Protein AF-K3YL13-F1 (afdb_monomer_lite)

InterPro domains:
  IPR000626 Ubiquitin-like domain [PF00240] (3-53)
  IPR000626 Ubiquitin-like domain [PF00240] (58-130)
  IPR000626 Ubiquitin-like domain [PF00240] (135-171)
  IPR000626 Ubiquitin-like domain [PS50053] (1-52)
  IPR000626 Ubiquitin-like domain [PS50053] (56-132)
  IPR000626 Ubiquitin-like domain [PS50053] (133-171)
  IPR000626 Ubiquitin-like domain [SM00213] (1-55)
  IPR000626 Ubiquitin-like domain [SM00213] (56-128)
  IPR019956 Ubiquitin domain [PR00348] (66-86)
  IPR019956 Ubiquitin domain [PR00348] (109-130)
  IPR029071 Ubiquitin-like domain superfamily [SSF54236] (1-53)
  IPR029071 Ubiquitin-like domain superfamily [SSF54236] (55-132)
  IPR029071 Ubiquitin-like domain superfamily [SSF54236] (132-171)
  IPR050158 Ubiquitin and ubiquitin-like [PTHR10666] (56-134)

Structure (mmCIF, N/CA/C/O backbone):
data_AF-K3YL13-F1
#
_entry.id   AF-K3YL13-F1
#
loop_
_atom_site.group_PDB
_atom_site.id
_atom_site.type_symbol
_atom_site.label_atom_id
_atom_site.label_alt_id
_atom_site.label_comp_id
_atom_site.label_asym_id
_atom_site.label_entity_id
_atom_site.label_seq_id
_atom_site.pdbx_PDB_ins_code
_atom_site.Cartn_x
_atom_site.Cartn_y
_atom_site.Cartn_z
_atom_site.occupancy
_atom_site.B_iso_or_equiv
_atom_site.auth_seq_id
_atom_site.auth_comp_id
_atom_site.auth_asym_id
_atom_site.auth_atom_id
_atom_site.pdbx_PDB_model_num
ATOM 1 N N . MET A 1 1 ? 25.349 5.902 -6.809 1.00 65.56 1 MET A N 1
ATOM 2 C CA . MET A 1 1 ? 24.864 7.202 -7.342 1.00 65.56 1 MET A CA 1
ATOM 3 C C . MET A 1 1 ? 25.202 8.321 -6.358 1.00 65.56 1 MET A C 1
ATOM 5 O O . MET A 1 1 ? 25.276 8.052 -5.171 1.00 65.56 1 MET A O 1
ATOM 9 N N . GLN A 1 2 ? 25.425 9.559 -6.811 1.00 70.25 2 GLN A N 1
ATOM 10 C CA . GLN A 1 2 ? 25.648 10.703 -5.914 1.00 70.25 2 GLN A CA 1
ATOM 11 C C . GLN A 1 2 ? 24.335 11.474 -5.699 1.00 70.25 2 GLN A C 1
ATOM 13 O O . GLN A 1 2 ? 23.662 11.827 -6.668 1.00 70.25 2 GLN A O 1
ATOM 18 N N . ILE A 1 3 ? 23.954 11.698 -4.441 1.00 70.00 3 ILE A N 1
ATOM 19 C CA . ILE A 1 3 ? 22.774 12.475 -4.040 1.00 70.00 3 ILE A CA 1
ATOM 20 C C . ILE A 1 3 ? 23.180 13.725 -3.263 1.00 70.00 3 ILE A C 1
ATOM 22 O O . ILE A 1 3 ? 24.265 13.788 -2.685 1.00 70.00 3 ILE A O 1
ATOM 26 N N . PHE A 1 4 ? 22.284 14.710 -3.239 1.00 70.94 4 PHE A N 1
ATOM 27 C CA . PHE A 1 4 ? 22.428 15.932 -2.459 1.00 70.94 4 PHE A CA 1
ATOM 28 C C . PHE A 1 4 ? 21.282 16.015 -1.457 1.00 70.94 4 PHE A C 1
ATOM 30 O O . PHE A 1 4 ? 20.115 16.029 -1.842 1.00 70.94 4 PHE A O 1
ATOM 37 N N . VAL A 1 5 ? 21.624 16.053 -0.175 1.00 71.19 5 VAL A N 1
ATOM 38 C CA . VAL A 1 5 ? 20.681 16.165 0.936 1.00 71.19 5 VAL A CA 1
ATOM 39 C C . VAL A 1 5 ? 20.770 17.579 1.484 1.00 71.19 5 VAL A C 1
ATOM 41 O O . VAL A 1 5 ? 21.851 18.020 1.871 1.00 71.19 5 VAL A O 1
ATOM 44 N N . LYS A 1 6 ? 19.640 18.287 1.540 1.00 68.19 6 LYS A N 1
ATOM 45 C CA . LYS A 1 6 ? 19.558 19.594 2.195 1.00 68.19 6 LYS A CA 1
ATOM 46 C C . LYS A 1 6 ? 19.049 19.417 3.622 1.00 68.19 6 LYS A C 1
ATOM 48 O O . LYS A 1 6 ? 17.979 18.851 3.831 1.00 68.19 6 LYS A O 1
ATOM 53 N N . THR A 1 7 ? 19.815 19.897 4.589 1.00 68.62 7 THR A N 1
ATOM 54 C CA . THR A 1 7 ? 19.433 19.901 6.001 1.00 68.62 7 THR A CA 1
ATOM 55 C C . THR A 1 7 ? 18.433 21.022 6.287 1.00 68.62 7 THR A C 1
ATOM 57 O O . THR A 1 7 ? 18.347 22.007 5.546 1.00 68.62 7 THR A O 1
ATOM 60 N N . LEU A 1 8 ? 17.718 20.927 7.414 1.00 62.78 8 LEU A N 1
ATOM 61 C CA . LEU A 1 8 ? 16.858 22.015 7.909 1.00 62.78 8 LEU A CA 1
ATOM 62 C C . LEU A 1 8 ? 17.658 23.283 8.258 1.00 62.78 8 LEU A C 1
ATOM 64 O O . LEU A 1 8 ? 17.116 24.381 8.233 1.00 62.78 8 LEU A O 1
ATOM 68 N N . THR A 1 9 ? 18.962 23.140 8.508 1.00 72.31 9 THR A N 1
ATOM 69 C CA . THR A 1 9 ? 19.902 24.255 8.695 1.00 72.31 9 THR A CA 1
ATOM 70 C C . THR A 1 9 ? 20.364 24.889 7.376 1.00 72.31 9 THR A C 1
ATOM 72 O O . THR A 1 9 ? 21.150 25.830 7.386 1.00 72.31 9 THR A O 1
ATOM 75 N N . GLY A 1 10 ? 19.899 24.383 6.227 1.00 70.75 10 GLY A N 1
ATOM 76 C CA . GLY A 1 10 ? 20.231 24.894 4.896 1.00 70.75 10 GLY A CA 1
ATOM 77 C C . GLY A 1 10 ? 21.543 24.365 4.308 1.00 70.75 10 GLY A C 1
ATOM 78 O O . GLY A 1 10 ? 21.862 24.689 3.162 1.00 70.75 10 GLY A O 1
ATOM 79 N N . LYS A 1 11 ? 22.283 23.520 5.035 1.00 79.50 11 LYS A N 1
ATOM 80 C CA . LYS A 1 11 ? 23.518 22.883 4.560 1.00 79.50 11 LYS A CA 1
ATOM 81 C C . LYS A 1 11 ? 23.181 21.813 3.524 1.00 79.50 11 LYS A C 1
ATOM 83 O O . LYS A 1 11 ? 22.287 21.001 3.731 1.00 79.50 11 LYS A O 1
ATOM 88 N N . THR A 1 12 ? 23.915 21.793 2.416 1.00 73.75 12 THR A N 1
ATOM 89 C CA . THR A 1 12 ? 23.796 20.727 1.411 1.00 73.75 12 THR A CA 1
ATOM 90 C C . THR A 1 12 ? 24.946 19.742 1.586 1.00 73.75 12 THR A C 1
ATOM 92 O O . THR A 1 12 ? 26.108 20.142 1.565 1.00 73.75 12 THR A O 1
ATOM 95 N N . ILE A 1 13 ? 24.627 18.465 1.780 1.00 75.62 13 ILE A N 1
ATOM 96 C CA . ILE A 1 13 ? 25.585 17.368 1.946 1.00 75.62 13 ILE A CA 1
ATOM 97 C C . ILE A 1 13 ? 25.524 16.500 0.696 1.00 75.62 13 ILE A C 1
ATOM 99 O O . ILE A 1 13 ? 24.437 16.150 0.236 1.00 75.62 13 ILE A O 1
ATOM 103 N N . SER A 1 14 ? 26.683 16.151 0.142 1.00 72.94 14 SER A N 1
ATOM 104 C CA . SER A 1 14 ? 26.759 15.201 -0.962 1.00 72.94 14 SER A CA 1
ATOM 105 C C . SER A 1 14 ? 27.092 13.810 -0.438 1.00 72.94 14 SER A C 1
ATOM 107 O O . SER A 1 14 ? 28.070 13.651 0.287 1.00 72.94 14 SER A O 1
ATOM 109 N N . LEU A 1 15 ? 26.288 12.815 -0.806 1.00 73.69 15 LEU A N 1
ATOM 110 C CA . LEU A 1 15 ? 26.461 11.426 -0.384 1.00 73.69 15 LEU A CA 1
ATOM 111 C C . LEU A 1 15 ? 26.566 10.535 -1.616 1.00 73.69 15 LEU A C 1
ATOM 113 O O . LEU A 1 15 ? 25.800 10.690 -2.569 1.00 73.69 15 LEU A O 1
ATOM 117 N N . LYS A 1 16 ? 27.510 9.594 -1.601 1.00 71.94 16 LYS A N 1
ATOM 118 C CA . LYS A 1 16 ? 27.513 8.472 -2.541 1.00 71.94 16 LYS A CA 1
ATOM 119 C C . LYS A 1 16 ? 26.696 7.357 -1.907 1.00 71.94 16 LYS A C 1
ATOM 121 O O . LYS A 1 16 ? 27.044 6.917 -0.823 1.00 71.94 16 LYS A O 1
ATOM 126 N N . VAL A 1 17 ? 25.623 6.961 -2.578 1.00 70.81 17 VAL A N 1
ATOM 127 C CA . VAL A 1 17 ? 24.676 5.954 -2.099 1.00 70.81 17 VAL A CA 1
ATOM 128 C C . VAL A 1 17 ? 24.415 4.933 -3.200 1.00 70.81 17 VAL A C 1
ATOM 130 O O . VAL A 1 17 ? 24.252 5.311 -4.370 1.00 70.81 17 VAL A O 1
ATOM 133 N N . GLU A 1 18 ? 24.392 3.651 -2.860 1.00 69.56 18 GLU A N 1
ATOM 134 C CA . GLU A 1 18 ? 23.976 2.583 -3.771 1.00 69.56 18 GLU A CA 1
ATOM 135 C C . GLU A 1 18 ? 22.448 2.500 -3.896 1.00 69.56 18 GLU A C 1
ATOM 137 O O . GLU A 1 18 ? 21.710 2.826 -2.973 1.00 69.56 18 GLU A O 1
ATOM 142 N N . CYS A 1 19 ? 21.934 2.088 -5.060 1.00 60.84 19 CYS A N 1
ATOM 143 C CA . CYS A 1 19 ? 20.483 2.062 -5.304 1.00 60.84 19 CYS A CA 1
ATOM 144 C C . CYS A 1 19 ? 19.731 1.072 -4.395 1.00 60.84 19 CYS A C 1
ATOM 146 O O . CYS A 1 19 ? 18.524 1.203 -4.237 1.00 60.84 19 CYS A O 1
ATOM 148 N N . SER A 1 20 ? 20.439 0.114 -3.797 1.00 65.81 20 SER A N 1
ATOM 149 C CA . SER A 1 20 ? 19.927 -0.863 -2.834 1.00 65.81 20 SER A CA 1
ATOM 150 C C . SER A 1 20 ? 19.968 -0.383 -1.380 1.00 65.81 20 SER A C 1
ATOM 152 O O . SER A 1 20 ? 1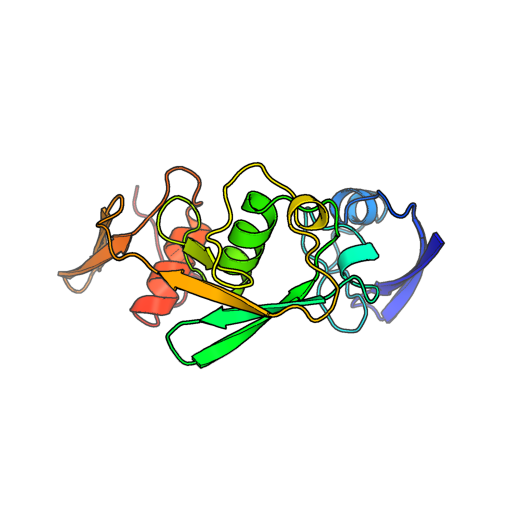9.473 -1.087 -0.503 1.00 65.81 20 SER A O 1
ATOM 154 N N . GLU A 1 21 ? 20.566 0.775 -1.084 1.00 68.25 21 GLU A N 1
ATOM 155 C CA . GLU A 1 21 ? 20.613 1.281 0.288 1.00 68.25 21 GLU A CA 1
ATOM 156 C C . GLU A 1 21 ? 19.246 1.813 0.736 1.00 68.25 21 GLU A C 1
ATOM 158 O O . GLU A 1 21 ? 18.587 2.607 0.051 1.00 68.25 21 GLU A O 1
ATOM 163 N N . THR A 1 22 ? 18.839 1.388 1.932 1.00 69.81 22 THR A N 1
ATOM 164 C CA . THR A 1 22 ? 17.646 1.887 2.614 1.00 69.81 22 THR A CA 1
ATOM 165 C C . THR A 1 22 ? 17.884 3.285 3.178 1.00 69.81 22 THR A C 1
ATOM 167 O O . THR A 1 22 ? 19.012 3.679 3.485 1.00 69.81 22 THR A O 1
ATOM 170 N N . ILE A 1 23 ? 16.804 4.040 3.371 1.00 73.75 23 ILE A N 1
ATOM 171 C CA . ILE A 1 23 ? 16.825 5.357 4.007 1.00 73.75 23 ILE A CA 1
ATOM 172 C C . ILE A 1 23 ? 17.446 5.274 5.406 1.00 73.75 23 ILE A C 1
ATOM 174 O O . ILE A 1 23 ? 18.130 6.214 5.799 1.00 73.75 23 ILE A O 1
ATOM 178 N N . ASP A 1 24 ? 17.291 4.158 6.119 1.00 73.00 24 ASP A N 1
ATOM 179 C CA . ASP A 1 24 ? 17.891 3.946 7.443 1.00 73.00 24 ASP A CA 1
ATOM 180 C C . ASP A 1 24 ? 19.417 3.926 7.378 1.00 73.00 24 ASP A C 1
ATOM 182 O O . ASP A 1 24 ? 20.082 4.595 8.166 1.00 73.00 24 ASP A O 1
ATOM 186 N N . ASN A 1 25 ? 19.977 3.232 6.384 1.00 73.19 25 ASN A N 1
ATOM 187 C CA . ASN A 1 25 ? 21.421 3.178 6.161 1.00 73.19 25 ASN A CA 1
ATOM 188 C C . ASN A 1 25 ? 21.959 4.543 5.711 1.00 73.19 25 ASN A C 1
ATOM 190 O O . ASN A 1 25 ? 23.004 4.999 6.179 1.00 73.19 25 ASN A O 1
ATOM 194 N N . VAL A 1 26 ? 21.202 5.252 4.868 1.00 74.25 26 VAL A N 1
ATOM 195 C CA . VAL A 1 26 ? 21.537 6.621 4.450 1.00 74.25 26 VAL A CA 1
ATOM 196 C C . VAL A 1 26 ? 21.493 7.586 5.636 1.00 74.25 26 VAL A C 1
ATOM 198 O O . VAL A 1 26 ? 22.379 8.430 5.761 1.00 74.25 26 VAL A O 1
ATOM 201 N N . LYS A 1 27 ? 20.504 7.455 6.528 1.00 73.31 27 LYS A N 1
ATOM 202 C CA . LYS A 1 27 ? 20.398 8.226 7.774 1.00 73.31 27 LYS A CA 1
ATOM 203 C C . LYS A 1 27 ? 21.519 7.881 8.745 1.00 73.31 27 LYS A C 1
ATOM 205 O O . LYS A 1 27 ? 22.064 8.795 9.342 1.00 73.31 27 LYS A O 1
ATOM 210 N N . ALA A 1 28 ? 21.906 6.614 8.877 1.00 70.81 28 ALA A N 1
ATOM 211 C CA . ALA A 1 28 ? 23.004 6.192 9.748 1.00 70.81 28 ALA A CA 1
ATOM 212 C C . ALA A 1 28 ? 24.359 6.782 9.317 1.00 70.81 28 ALA A C 1
ATOM 214 O O . ALA A 1 28 ? 25.182 7.134 10.159 1.00 70.81 28 ALA A O 1
ATOM 215 N N . ASN A 1 29 ? 24.563 6.962 8.009 1.00 68.44 29 ASN A N 1
ATOM 216 C CA . ASN A 1 29 ? 25.744 7.627 7.450 1.00 68.44 29 ASN A CA 1
ATOM 217 C C . ASN A 1 29 ? 25.753 9.151 7.661 1.00 68.44 29 ASN A C 1
ATOM 219 O O . ASN A 1 29 ? 26.748 9.822 7.376 1.00 68.44 29 ASN A O 1
ATOM 223 N N . ILE A 1 30 ? 24.660 9.714 8.171 1.00 67.62 30 ILE A N 1
ATOM 224 C CA . ILE A 1 30 ? 24.540 11.121 8.524 1.00 67.62 30 ILE A CA 1
ATOM 225 C C . ILE A 1 30 ? 24.514 11.175 10.054 1.00 67.62 30 ILE A C 1
ATOM 227 O O . ILE A 1 30 ? 23.539 10.803 10.690 1.00 67.62 30 ILE A O 1
ATOM 231 N N . GLN A 1 31 ? 25.603 11.657 10.658 1.00 56.50 31 GLN A N 1
ATOM 232 C CA . GLN A 1 31 ? 25.802 11.718 12.120 1.00 56.50 31 GLN A CA 1
ATOM 233 C C . GLN A 1 31 ? 24.693 12.433 12.909 1.00 56.50 31 GLN A C 1
ATOM 235 O O . GLN A 1 31 ? 24.648 12.340 14.132 1.00 56.50 31 GLN A O 1
ATOM 240 N N . ASP A 1 32 ? 23.818 13.155 12.221 1.00 57.88 32 ASP A N 1
ATOM 241 C CA . ASP A 1 32 ? 22.742 13.918 12.811 1.00 57.88 32 ASP A CA 1
ATOM 242 C C . ASP A 1 32 ? 21.423 13.298 12.340 1.00 57.88 32 ASP A C 1
ATOM 244 O O . ASP A 1 32 ? 21.200 13.188 11.132 1.00 57.88 32 ASP A O 1
ATOM 248 N N . LYS A 1 33 ? 20.570 12.865 13.282 1.00 54.22 33 LYS A N 1
ATOM 249 C CA . LYS A 1 33 ? 19.254 12.227 13.050 1.00 54.22 33 LYS A CA 1
ATOM 250 C C . LYS A 1 33 ? 18.250 13.212 12.429 1.00 54.22 33 LYS A C 1
ATOM 252 O O . LYS A 1 33 ? 17.169 13.463 12.958 1.00 54.22 33 LYS A O 1
ATOM 257 N N . GLN A 1 34 ? 18.625 13.840 11.325 1.00 58.75 34 GLN A N 1
ATOM 258 C CA . GLN A 1 34 ? 17.889 14.914 10.694 1.00 58.75 34 GLN A CA 1
ATOM 259 C C . GLN A 1 34 ? 16.848 14.372 9.721 1.00 58.75 34 GLN A C 1
ATOM 261 O O . GLN A 1 34 ? 16.997 13.329 9.081 1.00 58.75 34 GLN A O 1
ATOM 266 N N . ARG A 1 35 ? 15.773 15.148 9.583 1.00 61.41 35 ARG A N 1
ATOM 267 C CA . ARG A 1 35 ? 14.692 14.910 8.632 1.00 61.41 35 ARG A CA 1
ATOM 268 C C . ARG A 1 35 ? 15.220 15.072 7.205 1.00 61.41 35 ARG A C 1
ATOM 270 O O . ARG A 1 35 ? 15.423 16.191 6.742 1.00 61.41 35 ARG A O 1
ATOM 277 N N . LEU A 1 36 ? 15.437 13.956 6.513 1.00 63.78 36 LEU A N 1
ATOM 278 C CA . LEU A 1 36 ? 15.848 13.960 5.110 1.00 63.78 36 LEU A CA 1
ATOM 279 C C . LEU A 1 36 ? 14.649 14.272 4.213 1.00 63.78 36 LEU A C 1
ATOM 281 O O . LEU A 1 36 ? 13.579 13.675 4.353 1.00 63.78 36 LEU A O 1
ATOM 285 N N . ILE A 1 37 ? 14.838 15.205 3.283 1.00 60.31 37 ILE A N 1
ATOM 286 C CA . ILE A 1 37 ? 13.833 15.593 2.294 1.00 60.31 37 ILE A CA 1
ATOM 287 C C . ILE A 1 37 ? 14.411 15.325 0.909 1.00 60.31 37 ILE A C 1
ATOM 289 O O . ILE A 1 37 ? 15.486 15.822 0.572 1.00 60.31 37 ILE A O 1
ATOM 293 N N . PHE A 1 38 ? 13.678 14.574 0.095 1.00 60.19 38 PHE A N 1
ATOM 294 C CA . PHE A 1 38 ? 13.989 14.338 -1.307 1.00 60.19 38 PHE A CA 1
ATOM 295 C C . PHE A 1 38 ? 12.807 14.800 -2.156 1.00 60.19 38 PHE A C 1
ATOM 297 O O . PHE A 1 38 ? 11.672 14.451 -1.856 1.00 60.19 38 PHE A O 1
ATOM 304 N N . THR A 1 39 ? 13.062 15.642 -3.165 1.00 56.44 39 THR A N 1
ATOM 305 C CA . THR A 1 39 ? 12.024 16.209 -4.061 1.00 56.44 39 THR A CA 1
ATOM 306 C C . THR A 1 39 ? 10.805 16.803 -3.329 1.00 56.44 39 THR A C 1
ATOM 308 O O . THR A 1 39 ? 9.685 16.767 -3.827 1.00 56.44 39 THR A O 1
ATOM 311 N N . GLY A 1 40 ? 11.012 17.364 -2.131 1.00 58.19 40 GLY A N 1
ATOM 312 C CA . GLY A 1 40 ? 9.943 17.926 -1.293 1.00 58.19 40 GLY A CA 1
ATOM 313 C C . GLY A 1 40 ? 9.157 16.898 -0.466 1.00 58.19 40 GLY A C 1
ATOM 314 O O . GLY A 1 40 ? 8.365 17.295 0.383 1.00 58.19 40 GLY A O 1
ATOM 315 N N . LYS A 1 41 ? 9.402 15.594 -0.643 1.00 61.16 41 LYS A N 1
ATOM 316 C CA . LYS A 1 41 ? 8.865 14.524 0.205 1.00 61.16 41 LYS A CA 1
ATOM 317 C C . LYS A 1 41 ? 9.844 14.193 1.335 1.00 61.16 41 LYS A C 1
ATOM 319 O O . LYS A 1 41 ? 11.051 14.086 1.122 1.00 61.16 41 LYS A O 1
ATOM 324 N N . GLN A 1 42 ? 9.323 13.998 2.544 1.00 67.44 42 GLN A N 1
ATOM 325 C CA . GLN A 1 42 ? 10.115 13.453 3.645 1.00 67.44 42 GLN A CA 1
ATOM 326 C C . GLN A 1 42 ? 10.433 11.980 3.377 1.00 67.44 42 GLN A C 1
ATOM 328 O O . GLN A 1 42 ? 9.538 11.194 3.058 1.00 67.44 42 GLN A O 1
ATOM 333 N N . LEU A 1 43 ? 11.703 11.618 3.547 1.00 68.06 43 LEU A N 1
ATOM 334 C CA . LEU A 1 43 ? 12.151 10.235 3.471 1.00 68.06 43 LEU A CA 1
ATOM 335 C C . LEU A 1 43 ? 11.740 9.488 4.747 1.00 68.06 43 LEU A C 1
ATOM 337 O O . LEU A 1 43 ? 12.123 9.880 5.860 1.00 68.06 43 LEU A O 1
ATOM 341 N N . LYS A 1 44 ? 10.943 8.434 4.575 1.00 65.50 44 LYS A N 1
ATOM 342 C CA . LYS A 1 44 ? 10.516 7.532 5.648 1.00 65.50 44 LYS A CA 1
ATOM 343 C C . LYS A 1 44 ? 11.523 6.388 5.802 1.00 65.50 44 LYS A C 1
ATOM 345 O O . LYS A 1 44 ? 12.173 6.008 4.831 1.00 65.50 44 LYS A O 1
ATOM 350 N N . ASP A 1 45 ? 11.661 5.904 7.029 1.00 63.38 45 ASP A N 1
ATOM 351 C CA . ASP A 1 45 ? 12.514 4.762 7.382 1.00 63.38 45 ASP A CA 1
ATOM 352 C C . ASP A 1 45 ? 12.039 3.486 6.665 1.00 63.38 45 ASP A C 1
ATOM 354 O O . ASP A 1 45 ? 10.874 3.398 6.276 1.00 63.38 45 ASP A O 1
ATOM 358 N N . GLY A 1 46 ? 12.940 2.539 6.404 1.00 64.06 46 GLY A N 1
ATOM 359 C CA . GLY A 1 46 ? 12.643 1.292 5.682 1.00 64.06 46 GLY A CA 1
ATOM 360 C C . GLY A 1 46 ? 12.452 1.394 4.158 1.00 64.06 46 GLY A C 1
ATOM 361 O O . GLY A 1 46 ? 12.472 0.371 3.478 1.00 64.06 46 GLY A O 1
ATOM 362 N N . HIS A 1 47 ? 12.318 2.597 3.590 1.00 64.19 47 HIS A N 1
ATOM 363 C CA . HIS A 1 47 ? 12.223 2.798 2.136 1.00 64.19 47 HIS A CA 1
ATOM 364 C C . HIS A 1 47 ? 13.597 2.815 1.461 1.00 64.19 47 HIS A C 1
ATOM 366 O O . HIS A 1 47 ? 14.614 2.983 2.128 1.00 64.19 47 HIS A O 1
ATOM 372 N N . THR A 1 48 ? 13.661 2.693 0.136 1.00 62.69 48 THR A N 1
ATOM 373 C CA . THR A 1 48 ? 14.910 2.863 -0.629 1.00 62.69 48 THR A CA 1
ATOM 374 C C . THR A 1 48 ? 14.889 4.190 -1.396 1.00 62.69 48 THR A C 1
ATOM 376 O O . THR A 1 48 ? 13.836 4.752 -1.693 1.00 62.69 48 THR A O 1
ATOM 379 N N . LEU A 1 49 ? 16.054 4.761 -1.721 1.00 61.06 49 LEU A N 1
ATOM 380 C CA . LEU A 1 49 ? 16.119 6.014 -2.498 1.00 61.06 49 LEU A CA 1
ATOM 381 C C . LEU A 1 49 ? 15.474 5.960 -3.905 1.00 61.06 49 LEU A C 1
ATOM 383 O O . LEU A 1 49 ? 14.983 7.006 -4.347 1.00 61.06 49 LEU A O 1
ATOM 387 N N . PRO A 1 50 ? 15.463 4.820 -4.632 1.00 56.97 50 PRO A N 1
ATOM 388 C CA . PRO A 1 50 ? 14.727 4.670 -5.888 1.00 56.97 50 PRO A CA 1
ATOM 389 C C . PRO A 1 50 ? 13.222 4.925 -5.776 1.00 56.97 50 PRO A C 1
ATOM 391 O O . PRO A 1 50 ? 12.671 5.494 -6.721 1.00 56.97 50 PRO A O 1
ATOM 394 N N . ASP A 1 51 ? 12.588 4.639 -4.625 1.00 57.78 51 ASP A N 1
ATOM 395 C CA . ASP A 1 51 ? 11.163 4.945 -4.385 1.00 57.78 51 ASP A CA 1
ATOM 396 C C . ASP A 1 51 ? 10.850 6.419 -4.699 1.00 57.78 51 ASP A C 1
ATOM 398 O O . ASP A 1 51 ? 9.779 6.762 -5.195 1.00 57.78 51 ASP A O 1
ATOM 402 N N . TYR A 1 52 ? 11.822 7.306 -4.472 1.00 57.22 52 TYR A N 1
ATOM 403 C CA . TYR A 1 52 ? 11.664 8.745 -4.636 1.00 57.22 52 TYR A CA 1
ATOM 404 C C . TYR A 1 52 ? 12.161 9.286 -5.989 1.00 57.22 52 TYR A C 1
ATOM 406 O O . TYR A 1 52 ? 11.917 10.454 -6.313 1.00 57.22 52 TYR A O 1
ATOM 414 N N . LYS A 1 53 ? 12.836 8.465 -6.806 1.00 54.62 53 LYS A N 1
ATOM 415 C CA . LYS A 1 53 ? 13.343 8.823 -8.141 1.00 54.62 53 LYS A CA 1
ATOM 416 C C . LYS A 1 53 ? 12.526 8.159 -9.248 1.00 54.62 53 LYS A C 1
ATOM 418 O O . LYS A 1 53 ? 13.036 7.320 -9.977 1.00 54.62 53 LYS A O 1
ATOM 423 N N . GLY A 1 54 ? 11.279 8.596 -9.425 1.00 60.47 54 GLY A N 1
ATOM 424 C CA . GLY A 1 54 ? 10.520 8.327 -10.656 1.00 60.47 54 GLY A CA 1
ATOM 425 C C . GLY A 1 54 ? 10.445 6.844 -11.035 1.00 60.47 54 GLY A C 1
ATOM 426 O O . GLY A 1 54 ? 10.613 6.505 -12.206 1.00 60.47 54 GLY A O 1
ATOM 427 N N . GLY A 1 55 ? 10.242 5.982 -10.035 1.00 69.12 55 GLY A N 1
ATOM 428 C CA . GLY A 1 55 ? 10.012 4.554 -10.220 1.00 69.12 55 GLY A CA 1
ATOM 429 C C . GLY A 1 55 ? 8.693 4.267 -10.937 1.00 69.12 55 GLY A C 1
ATOM 430 O O . GLY A 1 55 ? 7.875 5.159 -11.184 1.00 69.12 55 GLY A O 1
ATOM 431 N N . MET A 1 56 ? 8.490 3.004 -11.302 1.00 82.69 56 MET A N 1
ATOM 432 C CA . MET A 1 56 ? 7.249 2.538 -11.910 1.00 82.69 56 MET A CA 1
ATOM 433 C C . MET A 1 56 ? 6.062 2.920 -11.012 1.00 82.69 56 MET A C 1
ATOM 435 O O . MET A 1 56 ? 6.028 2.628 -9.824 1.00 82.69 56 MET A O 1
ATOM 439 N N . GLN A 1 57 ? 5.086 3.631 -11.576 1.00 87.38 57 GLN A N 1
ATOM 440 C CA . GLN A 1 57 ? 3.875 4.010 -10.852 1.00 87.38 57 GLN A CA 1
ATOM 441 C C . GLN A 1 57 ? 2.718 3.135 -11.291 1.00 87.38 57 GLN A C 1
ATOM 443 O O . GLN A 1 57 ? 2.612 2.809 -12.471 1.00 87.38 57 GLN A O 1
ATOM 448 N N . ILE A 1 58 ? 1.832 2.794 -10.367 1.00 91.81 58 ILE A N 1
ATOM 449 C CA . ILE A 1 58 ? 0.556 2.143 -10.665 1.00 91.81 58 ILE A CA 1
ATOM 450 C C . ILE A 1 58 ? -0.582 2.909 -10.002 1.00 91.81 58 ILE A C 1
ATOM 452 O O . ILE A 1 58 ? -0.383 3.658 -9.042 1.00 91.81 58 ILE A O 1
ATOM 456 N N . PHE A 1 59 ? -1.787 2.711 -10.519 1.00 92.12 59 PHE A N 1
ATOM 457 C CA . PHE A 1 59 ? -2.998 3.321 -9.995 1.00 92.12 59 PHE A CA 1
ATOM 458 C C . PHE A 1 59 ? -3.858 2.259 -9.330 1.00 92.12 59 PHE A C 1
ATOM 460 O O . PHE A 1 59 ? -4.115 1.209 -9.911 1.00 92.12 59 PHE A O 1
ATOM 467 N N . VAL A 1 60 ? -4.336 2.540 -8.125 1.00 91.56 60 VAL A N 1
ATOM 468 C CA . VAL A 1 60 ? -5.287 1.690 -7.411 1.00 91.56 60 VAL A CA 1
ATOM 469 C C . VAL A 1 60 ? -6.589 2.453 -7.275 1.00 91.56 60 VAL A C 1
ATOM 471 O O . VAL A 1 60 ? -6.650 3.490 -6.618 1.00 91.56 60 VAL A O 1
ATOM 474 N N . LYS A 1 61 ? -7.638 1.954 -7.923 1.00 92.31 61 LYS A N 1
ATOM 475 C CA . LYS A 1 61 ? -8.969 2.543 -7.885 1.00 92.31 61 LYS A CA 1
ATOM 476 C C . LYS A 1 61 ? -9.833 1.805 -6.876 1.00 92.31 61 LYS A C 1
ATOM 478 O O . LYS A 1 61 ? -10.043 0.600 -6.993 1.00 92.31 61 LYS A O 1
ATOM 483 N N . THR A 1 62 ? -10.342 2.524 -5.890 1.00 86.00 62 THR A N 1
ATOM 484 C CA . THR A 1 62 ? -11.256 1.973 -4.891 1.00 86.00 62 THR A CA 1
ATOM 485 C C . THR A 1 62 ? -12.677 1.885 -5.450 1.00 86.00 62 THR A C 1
ATOM 487 O O . THR A 1 62 ? -13.046 2.593 -6.392 1.00 86.00 62 THR A O 1
ATOM 490 N N . LEU A 1 63 ? -13.522 1.068 -4.817 1.00 82.50 63 LEU A N 1
ATOM 491 C CA . LEU A 1 63 ? -14.962 1.033 -5.107 1.00 82.50 63 LEU A CA 1
ATOM 492 C C . LEU A 1 63 ? -15.674 2.374 -4.865 1.00 82.50 63 LEU A C 1
ATOM 494 O O . LEU A 1 63 ? -16.712 2.629 -5.464 1.00 82.50 63 LEU A O 1
ATOM 498 N N . THR A 1 64 ? -15.104 3.246 -4.029 1.00 79.19 64 THR A N 1
ATOM 499 C CA . THR A 1 64 ? -15.617 4.603 -3.784 1.00 79.19 64 THR A CA 1
ATOM 500 C C . THR A 1 64 ? -15.265 5.589 -4.905 1.00 79.19 64 THR A C 1
ATOM 502 O O . THR A 1 64 ? -15.653 6.750 -4.843 1.00 79.19 64 THR A O 1
ATOM 505 N N . GLY A 1 65 ? -14.529 5.147 -5.933 1.00 82.12 65 GLY A N 1
ATOM 506 C CA . GLY A 1 65 ? -14.109 5.971 -7.068 1.00 82.12 65 GLY A CA 1
ATOM 507 C C . GLY A 1 65 ? -12.808 6.747 -6.842 1.00 82.12 65 GLY A C 1
ATOM 508 O O . GLY A 1 65 ? -12.331 7.403 -7.771 1.00 82.12 65 GLY A O 1
ATOM 509 N N . LYS A 1 66 ? -12.196 6.646 -5.655 1.00 86.25 66 LYS A N 1
ATOM 510 C CA . LYS A 1 66 ? -10.903 7.269 -5.346 1.00 86.25 66 LYS A CA 1
ATOM 511 C C . LYS A 1 66 ? -9.783 6.546 -6.096 1.00 86.25 66 LYS A C 1
ATOM 513 O O . LYS A 1 66 ? -9.763 5.320 -6.158 1.00 86.25 66 LYS A O 1
ATOM 518 N N . THR A 1 67 ? -8.850 7.308 -6.665 1.00 87.19 67 THR A N 1
ATOM 519 C CA . THR A 1 67 ? -7.657 6.770 -7.336 1.00 87.19 67 THR A CA 1
ATOM 520 C C . THR A 1 67 ? -6.424 7.102 -6.507 1.00 87.19 67 THR A C 1
ATOM 522 O O . THR A 1 67 ? -6.170 8.267 -6.215 1.00 87.19 67 THR A O 1
ATOM 525 N N . ILE A 1 68 ? -5.673 6.074 -6.126 1.00 85.81 68 ILE A N 1
ATOM 526 C CA . ILE A 1 68 ? -4.461 6.163 -5.314 1.00 85.81 68 ILE A CA 1
ATOM 527 C C . ILE A 1 68 ? -3.275 5.860 -6.225 1.00 85.81 68 ILE A C 1
ATOM 529 O O . ILE A 1 68 ? -3.247 4.823 -6.885 1.00 85.81 68 ILE A O 1
ATOM 533 N N . THR A 1 69 ? -2.285 6.746 -6.260 1.00 88.25 69 THR A N 1
ATOM 534 C CA . THR A 1 69 ? -1.044 6.513 -7.011 1.00 88.25 69 THR A CA 1
ATOM 535 C C . THR A 1 69 ? -0.015 5.856 -6.100 1.00 88.25 69 THR A C 1
ATOM 537 O O . THR A 1 69 ? 0.300 6.402 -5.038 1.00 88.25 69 THR A O 1
ATOM 540 N N . LEU A 1 70 ? 0.536 4.715 -6.505 1.00 86.00 70 LEU A N 1
ATOM 541 C CA . LEU A 1 70 ? 1.585 3.997 -5.777 1.00 86.00 70 LEU A CA 1
ATOM 542 C C . LEU A 1 70 ? 2.882 3.976 -6.583 1.00 86.00 70 LEU A C 1
ATOM 544 O O . LEU A 1 70 ? 2.848 3.796 -7.796 1.00 86.00 70 LEU A O 1
ATOM 548 N N . GLU A 1 71 ? 4.004 4.157 -5.889 1.00 85.06 71 GLU A N 1
ATOM 549 C CA . GLU A 1 71 ? 5.363 3.984 -6.416 1.00 85.06 71 GLU A CA 1
ATOM 550 C C . GLU A 1 71 ? 5.808 2.555 -6.074 1.00 85.06 71 GLU A C 1
ATOM 552 O O . GLU A 1 71 ? 5.792 2.162 -4.900 1.00 85.06 71 GLU A O 1
ATOM 557 N N . VAL A 1 72 ? 6.102 1.765 -7.108 1.00 84.88 72 VAL A N 1
ATOM 558 C CA . VAL A 1 72 ? 6.301 0.312 -7.031 1.00 84.88 72 VAL A CA 1
ATOM 559 C C . VAL A 1 72 ? 7.429 -0.138 -7.956 1.00 84.88 72 VAL A C 1
ATOM 561 O O . VAL A 1 72 ? 7.780 0.551 -8.916 1.00 84.88 72 VAL A O 1
ATOM 564 N N . GLU A 1 73 ? 7.949 -1.332 -7.719 1.00 84.50 73 GLU A N 1
ATOM 565 C CA . GLU A 1 73 ? 8.873 -2.023 -8.616 1.00 84.50 73 GLU A CA 1
ATOM 566 C C . GLU A 1 73 ? 8.221 -3.267 -9.227 1.00 84.50 73 GLU A C 1
ATOM 568 O O . GLU A 1 73 ? 7.306 -3.857 -8.662 1.00 84.50 73 GLU A O 1
ATOM 573 N N . SER A 1 74 ? 8.686 -3.717 -10.395 1.00 81.94 74 SER A N 1
ATOM 574 C CA . SER A 1 74 ? 8.163 -4.948 -11.013 1.00 81.94 74 SER A CA 1
ATOM 575 C C . SER A 1 74 ? 8.395 -6.194 -10.145 1.00 81.94 74 SER A C 1
ATOM 577 O O . SER A 1 74 ? 7.644 -7.161 -10.245 1.00 81.94 74 SER A O 1
ATOM 579 N N . SER A 1 75 ? 9.423 -6.157 -9.296 1.00 83.62 75 SER A N 1
ATOM 580 C CA . SER A 1 75 ? 9.761 -7.175 -8.297 1.00 83.62 75 SER A CA 1
ATOM 581 C C . SER A 1 75 ? 8.920 -7.100 -7.023 1.00 83.62 75 SER A C 1
ATOM 583 O O . SER A 1 75 ? 8.992 -8.034 -6.226 1.00 83.62 75 SER A O 1
ATOM 585 N N . ASP A 1 76 ? 8.133 -6.036 -6.813 1.00 84.88 76 ASP A N 1
ATOM 586 C CA . ASP A 1 76 ? 7.296 -5.929 -5.620 1.00 84.88 76 ASP A CA 1
ATOM 587 C C . ASP A 1 76 ? 6.259 -7.053 -5.595 1.00 84.88 76 ASP A C 1
ATOM 589 O O . ASP A 1 76 ? 5.572 -7.334 -6.586 1.00 84.88 76 ASP A O 1
ATOM 593 N N . THR A 1 77 ? 6.129 -7.675 -4.426 1.00 86.94 77 THR A N 1
ATOM 594 C CA . THR A 1 77 ? 5.063 -8.631 -4.132 1.00 86.94 77 THR A CA 1
ATOM 595 C C . THR A 1 77 ? 3.755 -7.901 -3.867 1.00 86.94 77 THR A C 1
ATOM 597 O O . THR A 1 77 ? 3.738 -6.740 -3.450 1.00 86.94 77 THR A O 1
ATOM 600 N N . LEU A 1 78 ? 2.627 -8.586 -4.049 1.00 87.69 78 LEU A N 1
ATOM 601 C CA . LEU A 1 78 ? 1.339 -8.001 -3.678 1.00 87.69 78 LEU A CA 1
ATOM 602 C C . LEU A 1 78 ? 1.229 -7.647 -2.200 1.00 87.69 78 LEU A C 1
ATOM 604 O O . LEU A 1 78 ? 0.547 -6.677 -1.880 1.00 87.69 78 LEU A O 1
ATOM 608 N N . ASP A 1 79 ? 1.902 -8.385 -1.322 1.00 84.19 79 ASP A N 1
ATOM 609 C CA . ASP A 1 79 ? 1.921 -8.092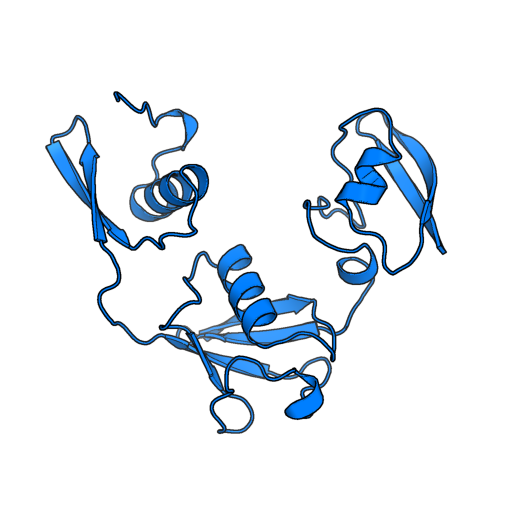 0.111 1.00 84.19 79 ASP A CA 1
ATOM 610 C C . ASP A 1 79 ? 2.549 -6.713 0.372 1.00 84.19 79 ASP A C 1
ATOM 612 O O . ASP A 1 79 ? 1.973 -5.895 1.091 1.00 84.19 79 ASP A O 1
ATOM 616 N N . SER A 1 80 ? 3.653 -6.397 -0.320 1.00 83.00 80 SER A N 1
ATOM 617 C CA . SER A 1 80 ? 4.275 -5.063 -0.310 1.00 83.00 80 SER A CA 1
ATOM 618 C C . SER A 1 80 ? 3.317 -3.990 -0.845 1.00 83.00 80 SER A C 1
ATOM 620 O O . SER A 1 80 ? 3.173 -2.920 -0.254 1.00 83.00 80 SER A O 1
ATOM 622 N N . ILE A 1 81 ? 2.579 -4.278 -1.924 1.00 86.12 81 ILE A N 1
ATOM 623 C CA . ILE A 1 81 ? 1.602 -3.329 -2.486 1.00 86.12 81 ILE A CA 1
ATOM 624 C C . ILE A 1 81 ? 0.447 -3.055 -1.523 1.00 86.12 81 ILE A C 1
ATOM 626 O O . ILE A 1 81 ? 0.055 -1.899 -1.356 1.00 86.12 81 ILE A O 1
ATOM 630 N N . LYS A 1 82 ? -0.094 -4.087 -0.876 1.00 83.69 82 LYS A N 1
ATOM 631 C CA . LYS A 1 82 ? -1.158 -3.948 0.123 1.00 83.69 82 LYS A CA 1
ATOM 632 C C . LYS A 1 82 ? -0.687 -3.152 1.340 1.00 83.69 82 LYS A C 1
ATOM 634 O O . LYS A 1 82 ? -1.422 -2.277 1.795 1.00 83.69 82 LYS A O 1
ATOM 639 N N . ALA A 1 83 ? 0.544 -3.378 1.802 1.00 79.25 83 ALA A N 1
ATOM 640 C CA . ALA A 1 83 ? 1.168 -2.566 2.847 1.00 79.25 83 ALA A CA 1
ATOM 641 C C . ALA A 1 83 ? 1.313 -1.094 2.411 1.00 79.25 83 ALA A C 1
ATOM 643 O O . ALA A 1 83 ? 0.877 -0.191 3.117 1.00 79.25 83 ALA A O 1
ATOM 644 N N . LYS A 1 84 ? 1.780 -0.823 1.184 1.00 81.69 84 LYS A N 1
ATOM 645 C CA . LYS A 1 84 ? 1.842 0.552 0.643 1.00 81.69 84 LYS A CA 1
ATOM 646 C C . LYS A 1 84 ? 0.458 1.218 0.544 1.00 81.69 84 LYS A C 1
ATOM 648 O O . LYS A 1 84 ? 0.357 2.440 0.659 1.00 81.69 84 LYS A O 1
ATOM 653 N N . ILE A 1 85 ? -0.612 0.450 0.310 1.00 82.94 85 ILE A N 1
ATOM 654 C CA . ILE A 1 85 ? -1.999 0.949 0.353 1.00 82.94 85 ILE A CA 1
ATOM 655 C C . ILE A 1 85 ? -2.412 1.258 1.796 1.00 82.94 85 ILE A C 1
ATOM 657 O O . ILE A 1 85 ? -2.983 2.322 2.036 1.00 82.94 85 ILE A O 1
ATOM 661 N N . GLN A 1 86 ? -2.099 0.374 2.747 1.00 76.00 86 GLN A N 1
ATOM 662 C CA . GLN A 1 86 ? -2.331 0.592 4.177 1.00 76.00 86 GLN A CA 1
ATOM 663 C C . GLN A 1 86 ? -1.644 1.871 4.658 1.00 76.00 86 GLN A C 1
ATOM 665 O O . GLN A 1 86 ? -2.289 2.707 5.277 1.00 76.00 86 GLN A O 1
ATOM 670 N N . ASP A 1 87 ? -0.386 2.093 4.291 1.00 72.94 87 ASP A N 1
ATOM 671 C CA . ASP A 1 87 ? 0.368 3.281 4.702 1.00 72.94 87 ASP A CA 1
ATOM 672 C C . ASP A 1 87 ? -0.210 4.596 4.164 1.00 72.94 87 ASP A C 1
ATOM 674 O O . ASP A 1 87 ? 0.035 5.666 4.729 1.00 72.94 87 ASP A O 1
ATOM 678 N N . LYS A 1 88 ? -0.926 4.549 3.033 1.00 75.12 88 LYS A N 1
ATOM 679 C CA . LYS A 1 88 ? -1.512 5.740 2.400 1.00 75.12 88 LYS A CA 1
ATOM 680 C C . LYS A 1 88 ? -2.959 5.993 2.787 1.00 75.12 88 LYS A C 1
ATOM 682 O O . LYS A 1 88 ? -3.364 7.149 2.836 1.00 75.12 88 LYS A O 1
ATOM 687 N N . GLU A 1 89 ? -3.733 4.938 3.007 1.00 73.56 89 GLU A N 1
ATOM 688 C CA . GLU A 1 89 ? -5.179 5.030 3.230 1.00 73.56 89 GLU A CA 1
ATOM 689 C C . GLU A 1 89 ? -5.623 4.518 4.604 1.00 73.56 89 GLU A C 1
ATOM 691 O O . GLU A 1 89 ? -6.802 4.616 4.926 1.00 73.56 89 GLU A O 1
ATOM 696 N N . GLY A 1 90 ? -4.723 3.939 5.401 1.00 68.38 90 GLY A N 1
ATOM 697 C CA . GLY A 1 90 ? -5.039 3.330 6.697 1.00 68.38 90 GLY A CA 1
ATOM 698 C C . GLY A 1 90 ? -5.847 2.031 6.597 1.00 68.38 90 GLY A C 1
ATOM 699 O O . GLY A 1 90 ? -6.408 1.577 7.593 1.00 68.38 90 GLY A O 1
ATOM 700 N N . ILE A 1 91 ? -5.951 1.435 5.403 1.00 70.38 91 ILE A N 1
ATOM 701 C CA . ILE A 1 91 ? -6.790 0.254 5.156 1.00 70.38 91 ILE A CA 1
ATOM 702 C C . ILE A 1 91 ? -5.994 -1.023 5.478 1.00 70.38 91 ILE A C 1
ATOM 704 O O . ILE A 1 91 ? -4.989 -1.266 4.812 1.00 70.38 91 ILE A O 1
ATOM 708 N N . PRO A 1 92 ? -6.440 -1.878 6.414 1.00 65.44 92 PRO A N 1
ATOM 709 C CA . PRO A 1 92 ? -5.720 -3.095 6.799 1.00 65.44 92 PRO A CA 1
ATOM 710 C C . PRO A 1 92 ? -5.560 -4.098 5.629 1.00 65.44 92 PRO A C 1
ATOM 712 O O . PRO A 1 92 ? -6.525 -4.321 4.884 1.00 65.44 92 PRO A O 1
ATOM 715 N N . PRO A 1 93 ? -4.360 -4.676 5.412 1.00 63.06 93 PRO A N 1
ATOM 716 C CA . PRO A 1 93 ? -4.042 -5.537 4.272 1.00 63.06 93 PRO A CA 1
ATOM 717 C C . PRO A 1 93 ? -4.462 -7.003 4.444 1.00 63.06 93 PRO A C 1
ATOM 719 O O . PRO A 1 93 ? -4.647 -7.682 3.427 1.00 63.06 93 PRO A O 1
ATOM 722 N N . ASP A 1 94 ? -4.617 -7.496 5.680 1.00 63.19 94 ASP A N 1
ATOM 723 C CA . ASP A 1 94 ? -4.418 -8.925 5.971 1.00 63.19 94 ASP A CA 1
ATOM 724 C C . ASP A 1 94 ? -5.445 -9.864 5.306 1.00 63.19 94 ASP A C 1
ATOM 726 O O . ASP A 1 94 ? -5.076 -10.938 4.835 1.00 63.19 94 ASP A O 1
ATOM 730 N N . GLN A 1 95 ? -6.715 -9.462 5.159 1.00 54.72 95 GLN A N 1
ATOM 731 C CA . GLN A 1 95 ? -7.758 -10.354 4.612 1.00 54.72 95 GLN A CA 1
ATOM 732 C C . GLN A 1 95 ? -8.868 -9.647 3.820 1.00 54.72 95 GLN A C 1
ATOM 734 O O . GLN A 1 95 ? -9.731 -10.299 3.214 1.00 54.72 95 GLN A O 1
ATOM 739 N N . GLN A 1 96 ? -8.869 -8.313 3.801 1.00 65.19 96 GLN A N 1
ATOM 740 C CA . GLN A 1 96 ? -9.981 -7.523 3.267 1.00 65.19 96 GLN A CA 1
ATOM 741 C C . GLN A 1 96 ? -9.662 -6.844 1.934 1.00 65.19 96 GLN A C 1
ATOM 743 O O . GLN A 1 96 ? -10.591 -6.538 1.183 1.00 65.19 96 GLN A O 1
ATOM 748 N N . GLN A 1 97 ? -8.380 -6.649 1.608 1.00 71.44 97 GLN A N 1
ATOM 749 C CA . GLN 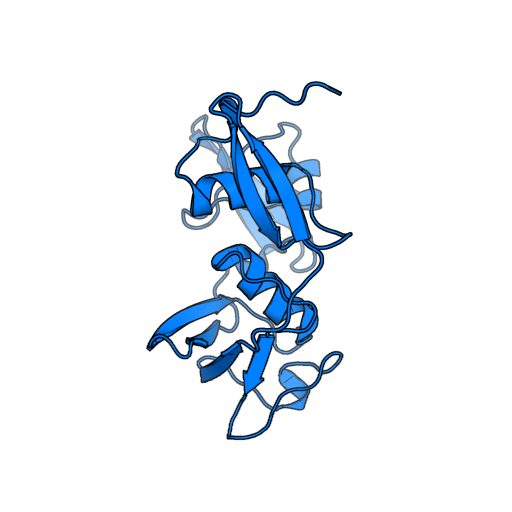A 1 97 ? -7.968 -6.050 0.344 1.00 71.44 97 GLN A CA 1
ATOM 750 C C . GLN A 1 97 ? -7.919 -7.092 -0.772 1.00 71.44 97 GLN A C 1
ATOM 752 O O . GLN A 1 97 ? -7.051 -7.965 -0.816 1.00 71.44 97 GLN A O 1
ATOM 757 N N . ARG A 1 98 ? -8.841 -6.971 -1.726 1.00 84.81 98 ARG A N 1
ATOM 758 C CA . ARG A 1 98 ? -8.783 -7.709 -2.986 1.00 84.81 98 ARG A CA 1
ATOM 759 C C . ARG A 1 98 ? -8.333 -6.785 -4.088 1.00 84.81 98 ARG A C 1
ATOM 761 O O . ARG A 1 98 ? -9.089 -5.913 -4.512 1.00 84.81 98 ARG A O 1
ATOM 768 N N . LEU A 1 99 ? -7.121 -7.019 -4.565 1.00 88.06 99 LEU A N 1
ATOM 769 C CA . LEU A 1 99 ? -6.636 -6.388 -5.775 1.00 88.06 99 LEU A CA 1
ATOM 770 C C . LEU A 1 99 ? -7.109 -7.192 -6.982 1.00 88.06 99 LEU A C 1
ATOM 772 O O . LEU A 1 99 ? -6.998 -8.418 -7.023 1.00 88.06 99 LEU A O 1
ATOM 776 N N . ILE A 1 100 ? -7.676 -6.488 -7.952 1.00 89.81 100 ILE A N 1
ATOM 777 C CA . ILE A 1 100 ? -8.176 -7.057 -9.197 1.00 89.81 100 ILE A CA 1
ATOM 778 C C . ILE A 1 100 ? -7.502 -6.326 -10.348 1.00 89.81 100 ILE A C 1
ATOM 780 O O . ILE A 1 100 ? -7.552 -5.099 -10.437 1.00 89.81 100 ILE A O 1
ATOM 784 N N . PHE A 1 101 ? -6.912 -7.084 -11.261 1.00 92.38 101 PHE A N 1
ATOM 785 C CA . PHE A 1 101 ? -6.308 -6.558 -12.477 1.00 92.38 101 PHE A CA 1
ATOM 786 C C . PHE A 1 101 ? -6.803 -7.356 -13.677 1.00 92.38 101 PHE A C 1
ATOM 788 O O . PHE A 1 101 ? -6.835 -8.582 -13.631 1.00 92.38 101 PHE A O 1
ATOM 795 N N . ALA A 1 102 ? -7.232 -6.663 -14.735 1.00 88.56 102 ALA A N 1
ATOM 796 C CA . ALA A 1 102 ? -7.774 -7.287 -15.948 1.00 88.56 102 ALA A CA 1
ATOM 797 C C . ALA A 1 102 ? -8.860 -8.361 -15.674 1.00 88.56 102 ALA A C 1
ATOM 799 O O . ALA A 1 102 ? -8.924 -9.386 -16.344 1.00 88.56 102 ALA A O 1
ATOM 800 N N . GLY A 1 103 ? -9.695 -8.151 -14.648 1.00 85.88 103 GLY A N 1
ATOM 801 C CA . GLY A 1 103 ? -10.738 -9.102 -14.235 1.00 85.88 103 GLY A CA 1
ATOM 802 C C . GLY A 1 103 ? -10.243 -10.306 -13.423 1.00 85.88 103 GLY A C 1
ATOM 803 O O . GLY A 1 103 ? -11.061 -11.099 -12.962 1.00 85.88 103 GLY A O 1
ATOM 804 N N . LYS A 1 104 ? -8.933 -10.435 -13.189 1.00 88.88 104 LYS A N 1
ATOM 805 C CA . LYS A 1 104 ? -8.337 -11.484 -12.361 1.00 88.88 104 LYS A CA 1
ATOM 806 C C . LYS A 1 104 ? -8.065 -10.962 -10.954 1.00 88.88 104 LYS A C 1
ATOM 808 O O . LYS A 1 104 ? -7.430 -9.921 -10.781 1.00 88.88 104 LYS A O 1
ATOM 813 N N . GLN A 1 105 ? -8.540 -11.694 -9.947 1.00 87.38 105 GLN A N 1
ATOM 814 C CA . GLN A 1 105 ? -8.127 -11.451 -8.568 1.00 87.38 105 GLN A CA 1
ATOM 815 C C . GLN A 1 105 ? -6.655 -11.839 -8.432 1.00 87.38 105 GLN A C 1
ATOM 817 O O . GLN A 1 105 ? -6.258 -12.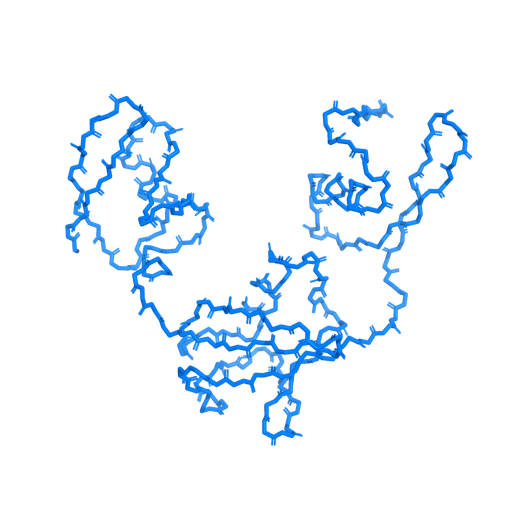937 -8.822 1.00 87.38 105 GLN A O 1
ATOM 822 N N . LEU A 1 106 ? -5.866 -10.922 -7.894 1.00 89.19 106 LEU A N 1
ATOM 823 C CA . LEU A 1 106 ? -4.456 -11.141 -7.657 1.00 89.19 106 LEU A CA 1
ATOM 824 C C . LEU A 1 106 ? -4.260 -11.916 -6.338 1.00 89.19 106 LEU A C 1
ATOM 826 O O . LEU A 1 106 ? -4.990 -11.702 -5.367 1.00 89.19 106 LEU A O 1
ATOM 830 N N . GLU A 1 107 ? -3.314 -12.852 -6.344 1.00 86.12 107 GLU A N 1
ATOM 831 C CA . GLU A 1 107 ? -2.957 -13.729 -5.216 1.00 86.12 107 GLU A CA 1
ATOM 832 C C . GLU A 1 107 ? -1.716 -13.229 -4.476 1.00 86.12 107 GLU A C 1
ATOM 834 O O . GLU A 1 107 ? -0.739 -12.825 -5.114 1.00 86.12 107 GLU A O 1
ATOM 839 N N . ASP A 1 108 ? -1.753 -13.332 -3.149 1.00 81.81 108 ASP A N 1
ATOM 840 C CA . ASP A 1 108 ? -0.641 -13.004 -2.253 1.00 81.81 108 ASP A CA 1
ATOM 841 C C . ASP A 1 108 ? 0.592 -13.876 -2.544 1.00 81.81 108 ASP A C 1
ATOM 843 O O . ASP A 1 108 ? 0.480 -14.979 -3.085 1.00 81.81 108 ASP A O 1
ATOM 847 N N . GLY A 1 109 ? 1.788 -13.357 -2.256 1.00 81.75 109 GLY A N 1
ATOM 848 C CA . GLY A 1 109 ? 3.057 -14.024 -2.571 1.00 81.75 109 GLY A CA 1
ATOM 849 C C . GLY A 1 109 ? 3.505 -13.989 -4.041 1.00 81.75 109 GLY A C 1
ATOM 850 O O . GLY A 1 109 ? 4.615 -14.432 -4.334 1.00 81.75 109 GLY A O 1
ATOM 851 N N . ARG A 1 110 ? 2.705 -13.447 -4.974 1.00 88.75 110 ARG A N 1
ATOM 852 C CA . ARG A 1 110 ? 3.134 -13.199 -6.366 1.00 88.75 110 ARG A CA 1
ATOM 853 C C . ARG A 1 110 ? 3.585 -11.758 -6.581 1.00 88.75 110 ARG A C 1
ATOM 855 O O . ARG A 1 110 ? 3.147 -10.845 -5.879 1.00 88.75 110 ARG A O 1
ATOM 862 N N . THR A 1 111 ? 4.438 -11.554 -7.577 1.00 88.94 111 THR A N 1
ATOM 863 C CA . THR A 1 111 ? 4.973 -10.237 -7.939 1.00 88.94 111 THR A CA 1
ATOM 864 C C . THR A 1 111 ? 4.118 -9.523 -8.984 1.00 88.94 111 THR A C 1
ATOM 866 O O . THR A 1 111 ? 3.307 -10.133 -9.687 1.00 88.94 111 THR A O 1
ATOM 869 N N . LEU A 1 112 ? 4.313 -8.209 -9.129 1.00 89.25 112 LEU A N 1
ATOM 870 C CA . LEU A 1 112 ? 3.706 -7.437 -10.218 1.00 89.25 112 LEU A CA 1
ATOM 871 C C . LEU A 1 112 ? 4.147 -7.939 -11.603 1.00 89.25 112 LEU A C 1
ATOM 873 O O . LEU A 1 112 ? 3.330 -7.978 -12.530 1.00 89.25 112 LEU A O 1
ATOM 877 N N . ALA A 1 113 ? 5.406 -8.365 -11.736 1.00 87.62 113 ALA A N 1
ATOM 878 C CA . ALA A 1 113 ? 5.940 -8.952 -12.962 1.00 87.62 113 ALA A CA 1
ATOM 879 C C . ALA A 1 113 ? 5.218 -10.250 -13.359 1.00 87.62 113 ALA A C 1
ATOM 881 O O . ALA A 1 113 ? 4.930 -10.433 -14.541 1.00 87.62 113 ALA A O 1
ATOM 882 N N . ASP A 1 114 ? 4.845 -11.102 -12.396 1.00 90.12 114 ASP A N 1
ATOM 883 C CA . ASP A 1 114 ? 4.133 -12.365 -12.666 1.00 90.12 114 ASP A CA 1
ATOM 884 C C . ASP A 1 114 ? 2.760 -12.145 -13.317 1.00 90.12 114 ASP A C 1
ATOM 886 O O . ASP A 1 114 ? 2.269 -12.983 -14.076 1.00 90.12 114 ASP A O 1
ATOM 890 N N . TYR A 1 115 ? 2.133 -11.003 -13.032 1.00 89.62 115 TYR A N 1
ATOM 891 C CA . TYR A 1 115 ? 0.872 -10.582 -13.642 1.00 89.62 115 TYR A CA 1
ATOM 892 C C . TYR A 1 115 ? 1.059 -9.656 -14.848 1.00 89.62 115 TYR A C 1
ATOM 894 O O . TYR A 1 115 ? 0.072 -9.149 -15.384 1.00 89.62 115 TYR A O 1
ATOM 902 N N . ASN A 1 116 ? 2.306 -9.437 -15.279 1.00 89.56 116 ASN A N 1
ATOM 903 C CA . ASN A 1 116 ? 2.678 -8.506 -16.340 1.00 89.56 116 ASN A CA 1
ATOM 904 C C . ASN A 1 116 ? 2.086 -7.099 -16.121 1.00 89.56 116 ASN A C 1
ATOM 906 O O . ASN A 1 116 ? 1.652 -6.425 -17.059 1.00 89.56 116 ASN A O 1
ATOM 910 N N . ILE A 1 117 ? 2.025 -6.666 -14.859 1.00 88.94 117 ILE A N 1
ATOM 911 C CA . ILE A 1 117 ? 1.543 -5.338 -14.488 1.00 88.94 117 ILE A CA 1
ATOM 912 C C . ILE A 1 117 ? 2.642 -4.342 -14.847 1.00 88.94 117 ILE A C 1
ATOM 914 O O . ILE A 1 117 ? 3.769 -4.439 -14.373 1.00 88.94 117 ILE A O 1
ATOM 918 N N . GLN A 1 118 ? 2.312 -3.378 -15.702 1.00 88.56 118 GLN A N 1
ATOM 919 C CA . GLN A 1 118 ? 3.250 -2.363 -16.178 1.00 88.56 118 GLN A CA 1
ATOM 920 C C . GLN A 1 118 ? 3.048 -1.027 -15.469 1.00 88.56 118 GLN A C 1
ATOM 922 O O . GLN A 1 118 ? 2.037 -0.796 -14.799 1.00 88.56 118 GLN A O 1
ATOM 927 N N . LYS A 1 119 ? 3.984 -0.101 -15.681 1.00 88.38 119 LYS A N 1
ATOM 928 C CA . LYS A 1 119 ? 3.792 1.301 -15.304 1.00 88.38 119 LYS A CA 1
ATOM 929 C C . LYS A 1 119 ? 2.458 1.829 -15.840 1.00 88.38 119 LYS A C 1
ATOM 931 O O . LYS A 1 119 ? 2.074 1.533 -16.966 1.00 88.38 119 LYS A O 1
ATOM 936 N N . HIS A 1 120 ? 1.798 2.653 -15.045 1.00 89.00 120 HIS A N 1
ATOM 937 C CA . HIS A 1 120 ? 0.493 3.255 -15.305 1.00 89.00 120 HIS A CA 1
ATOM 938 C C . HIS A 1 120 ? -0.664 2.248 -15.412 1.00 89.00 120 HIS A C 1
ATOM 940 O O . HIS A 1 120 ? -1.763 2.617 -15.826 1.00 89.00 120 HIS A O 1
ATOM 946 N N . SER A 1 121 ? -0.459 0.990 -15.005 1.00 92.94 121 SER A N 1
ATOM 947 C CA . SER A 1 121 ? -1.554 0.024 -14.890 1.00 92.94 121 SER A CA 1
ATOM 948 C C . SER A 1 121 ? -2.530 0.435 -13.794 1.00 92.94 121 SER A C 1
ATOM 950 O O . SER A 1 121 ? -2.128 0.979 -12.766 1.00 92.94 121 SER A O 1
ATOM 952 N N . THR A 1 122 ? -3.813 0.140 -14.007 1.00 92.50 122 THR A N 1
ATOM 953 C CA . THR A 1 122 ? -4.873 0.404 -13.028 1.00 92.50 122 THR A CA 1
ATOM 954 C C . THR A 1 122 ? -5.373 -0.900 -12.416 1.00 92.50 122 THR A C 1
ATOM 956 O O . THR A 1 122 ? -5.916 -1.756 -13.114 1.00 92.50 122 THR A O 1
ATOM 959 N N . LEU A 1 123 ? -5.213 -1.035 -11.105 1.00 93.19 123 LEU A N 1
ATOM 960 C CA . LEU A 1 123 ? -5.759 -2.109 -10.288 1.00 93.19 123 LEU A CA 1
ATOM 961 C C . LEU A 1 123 ? -7.043 -1.617 -9.620 1.00 93.19 123 LEU A C 1
ATOM 963 O O . LEU A 1 123 ? -7.165 -0.447 -9.267 1.00 93.19 123 LEU A O 1
ATOM 967 N N . HIS A 1 124 ? -7.998 -2.515 -9.419 1.00 91.19 124 HIS A N 1
ATOM 968 C CA . HIS A 1 124 ? -9.209 -2.235 -8.658 1.00 91.19 124 HIS A CA 1
ATOM 969 C C . HIS A 1 124 ? -9.079 -2.834 -7.261 1.00 91.19 124 HIS A C 1
ATOM 971 O O . HIS A 1 124 ? -8.790 -4.022 -7.125 1.00 91.19 124 HIS A O 1
ATOM 977 N N . LEU A 1 125 ? -9.302 -2.015 -6.236 1.00 88.19 125 LEU A N 1
ATOM 978 C CA . LEU A 1 125 ? -9.340 -2.433 -4.842 1.00 88.19 125 LEU A CA 1
ATOM 979 C C . LEU A 1 125 ? -10.789 -2.649 -4.407 1.00 88.19 125 LEU A C 1
ATOM 981 O O . LEU A 1 125 ? -11.586 -1.709 -4.342 1.00 88.19 125 LEU A O 1
ATOM 985 N N . VAL A 1 126 ? -11.105 -3.897 -4.073 1.00 85.88 126 VAL A N 1
ATOM 986 C CA . VAL A 1 126 ? -12.381 -4.306 -3.485 1.00 85.88 126 VAL A CA 1
ATOM 987 C C . VAL A 1 126 ? -12.159 -4.641 -2.020 1.00 85.88 126 VAL A C 1
ATOM 989 O O . VAL A 1 126 ? -11.355 -5.514 -1.698 1.00 85.88 126 VAL A O 1
ATOM 992 N N . LEU A 1 127 ? -12.901 -3.968 -1.143 1.00 78.44 127 LEU A N 1
ATOM 993 C CA . LEU A 1 127 ? -12.888 -4.242 0.289 1.00 78.44 127 LEU A CA 1
ATOM 994 C C . LEU A 1 127 ? -13.946 -5.292 0.618 1.00 78.44 127 LEU A C 1
ATOM 996 O O . LEU A 1 127 ? -15.110 -5.158 0.235 1.00 78.44 127 LEU A O 1
ATOM 1000 N N . ARG A 1 128 ? -13.554 -6.345 1.332 1.00 69.88 128 ARG A N 1
ATOM 1001 C CA . ARG A 1 128 ? -14.502 -7.260 1.970 1.00 69.88 128 ARG A CA 1
ATOM 1002 C C . ARG A 1 128 ? -14.706 -6.851 3.417 1.00 69.88 128 ARG A C 1
ATOM 1004 O O . ARG A 1 128 ? -13.773 -6.902 4.201 1.00 69.88 128 ARG A O 1
ATOM 1011 N N . LEU A 1 129 ? -15.943 -6.529 3.776 1.00 56.41 129 LEU A N 1
ATOM 1012 C CA . LEU A 1 129 ? -16.332 -6.333 5.167 1.00 56.41 129 LEU A CA 1
ATOM 1013 C C . LEU A 1 129 ? -16.371 -7.708 5.858 1.00 56.41 129 LEU A C 1
ATOM 1015 O O . LEU A 1 129 ? -17.271 -8.509 5.605 1.00 56.41 129 LEU A O 1
ATOM 1019 N N . ARG A 1 130 ? -15.378 -8.016 6.692 1.00 56.12 130 ARG A N 1
ATOM 1020 C CA . ARG A 1 130 ? -15.417 -9.142 7.638 1.00 56.12 130 ARG A CA 1
ATOM 1021 C C . ARG A 1 130 ? -14.858 -8.653 8.964 1.00 56.12 130 ARG A C 1
ATOM 1023 O O . ARG A 1 130 ? -13.771 -8.095 8.958 1.00 56.12 130 ARG A O 1
ATOM 1030 N N . GLY A 1 131 ? -15.600 -8.861 10.054 1.00 57.94 131 GLY A N 1
ATOM 1031 C CA . GLY A 1 131 ? -15.236 -8.381 11.389 1.00 57.94 131 GLY A CA 1
ATOM 1032 C C . GLY A 1 131 ? -13.844 -8.854 11.794 1.00 57.94 131 GLY A C 1
ATOM 1033 O O . GLY A 1 131 ? -13.644 -10.046 12.017 1.00 57.94 131 GLY A O 1
ATOM 1034 N N . GLY A 1 132 ? -12.897 -7.916 11.821 1.00 59.50 132 GLY A N 1
ATOM 1035 C CA . GLY A 1 132 ? -11.535 -8.138 12.296 1.00 59.50 132 GLY A CA 1
ATOM 1036 C C . GLY A 1 132 ? -11.473 -8.241 13.818 1.00 59.50 132 GLY A C 1
ATOM 1037 O O . GLY A 1 132 ? -12.490 -8.161 14.511 1.00 59.50 132 GLY A O 1
ATOM 1038 N N . MET A 1 133 ? -10.262 -8.405 14.350 1.00 66.12 133 MET A N 1
ATOM 1039 C CA . MET A 1 133 ? -10.018 -8.322 15.786 1.00 66.12 133 MET A CA 1
ATOM 1040 C C . MET A 1 133 ? -10.387 -6.913 16.262 1.00 66.12 133 MET A C 1
ATOM 1042 O O . MET A 1 133 ? -9.827 -5.915 15.807 1.00 66.12 133 MET A O 1
ATOM 1046 N N . GLN A 1 134 ? -11.396 -6.841 17.130 1.00 72.12 134 GLN A N 1
ATOM 1047 C CA . GLN A 1 134 ? -11.914 -5.583 17.649 1.00 72.12 134 GLN A CA 1
ATOM 1048 C C . GLN A 1 134 ? -11.371 -5.325 19.045 1.00 72.12 134 GLN A C 1
ATOM 1050 O O . GLN A 1 134 ? -11.410 -6.199 19.911 1.00 72.12 134 GLN A O 1
ATOM 1055 N N . ILE A 1 135 ? -10.922 -4.096 19.267 1.00 78.75 135 ILE A N 1
ATOM 1056 C CA . ILE A 1 135 ? -10.647 -3.570 20.598 1.00 78.75 135 ILE A CA 1
ATOM 1057 C C . ILE A 1 135 ? -11.668 -2.484 20.931 1.00 78.75 135 ILE A C 1
ATOM 1059 O O . ILE A 1 135 ? -12.124 -1.732 20.063 1.00 78.75 135 ILE A O 1
ATOM 1063 N N . PHE A 1 136 ? -12.029 -2.413 22.209 1.00 82.06 136 PHE A N 1
ATOM 1064 C CA . PHE A 1 136 ? -12.934 -1.402 22.738 1.00 82.06 136 PHE A CA 1
ATOM 1065 C C . PHE A 1 136 ? -12.121 -0.359 23.495 1.00 82.06 136 PHE A C 1
ATOM 1067 O O . PHE A 1 136 ? -11.583 -0.642 24.563 1.00 82.06 136 PHE A O 1
ATOM 1074 N N . VAL A 1 137 ? -12.053 0.854 22.953 1.00 81.50 137 VAL A N 1
ATOM 1075 C CA . VAL A 1 137 ? -11.432 1.993 23.631 1.00 81.50 137 VAL A CA 1
ATOM 1076 C C . VAL A 1 137 ? -12.529 2.770 24.338 1.00 81.50 137 VAL A C 1
ATOM 1078 O O . VAL A 1 137 ? -13.463 3.258 23.703 1.00 81.50 137 VAL A O 1
ATOM 1081 N N . LYS A 1 138 ? -12.445 2.865 25.666 1.00 82.88 138 LYS A N 1
ATOM 1082 C CA . LYS A 1 138 ? -13.407 3.622 26.469 1.00 82.88 138 LYS A CA 1
ATOM 1083 C C . LYS A 1 138 ? -12.826 4.990 26.801 1.00 82.88 138 LYS A C 1
ATOM 1085 O O . LYS A 1 138 ? -11.775 5.079 27.428 1.00 82.88 138 LYS A O 1
ATOM 1090 N N . THR A 1 139 ? -13.509 6.052 26.392 1.00 79.81 139 THR A N 1
ATOM 1091 C CA . THR A 1 139 ? -13.111 7.425 26.715 1.00 79.81 139 THR A CA 1
ATOM 1092 C C . THR A 1 139 ? -13.537 7.802 28.136 1.00 79.81 139 THR A C 1
ATOM 1094 O O . THR A 1 139 ? -14.465 7.222 28.709 1.00 79.81 139 THR A O 1
ATOM 1097 N N . LEU A 1 140 ? -12.925 8.858 28.683 1.00 81.06 140 LEU A N 1
ATOM 1098 C CA . LEU A 1 140 ? -13.345 9.467 29.955 1.00 81.06 140 LEU A CA 1
ATOM 1099 C C . LEU A 1 140 ? -14.781 10.024 29.905 1.00 81.06 140 LEU A C 1
ATOM 1101 O O . LEU A 1 140 ? -15.433 10.140 30.937 1.00 81.06 140 LEU A O 1
ATOM 1105 N N . THR A 1 141 ? -15.312 10.298 28.708 1.00 81.06 141 THR A N 1
ATOM 1106 C CA . THR A 1 141 ? -16.715 10.693 28.488 1.00 81.06 141 THR A CA 1
ATOM 1107 C C . THR A 1 141 ? -17.689 9.506 28.489 1.00 81.06 141 THR A C 1
ATOM 1109 O O . THR A 1 141 ? -18.851 9.668 28.126 1.00 81.06 141 THR A O 1
ATOM 1112 N N . CYS A 1 142 ? -17.237 8.309 28.886 1.00 77.25 142 CYS A N 1
ATOM 1113 C CA . CYS A 1 142 ? -18.004 7.059 28.860 1.00 77.25 142 CYS A CA 1
ATOM 1114 C C . CYS A 1 142 ? -18.479 6.629 27.462 1.00 77.25 142 CYS A C 1
ATOM 1116 O O . CYS A 1 142 ? -19.389 5.807 27.347 1.00 77.25 142 CYS A O 1
ATOM 1118 N N . LYS A 1 143 ? -17.838 7.125 26.398 1.00 83.50 143 LYS A N 1
ATOM 1119 C CA . LYS A 1 143 ? -18.073 6.660 25.032 1.00 83.50 143 LYS A CA 1
ATOM 1120 C C . LYS A 1 143 ? -17.184 5.449 24.755 1.00 83.50 143 LYS A C 1
ATOM 1122 O O . LYS A 1 143 ? -15.984 5.479 25.019 1.00 83.50 143 LYS A O 1
ATOM 1127 N N . THR A 1 144 ? -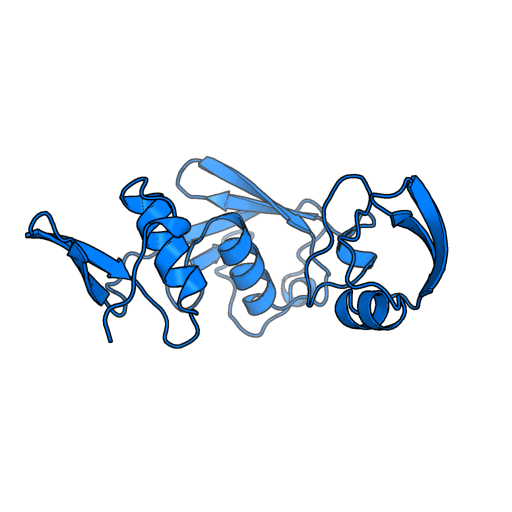17.772 4.389 24.212 1.00 78.44 144 THR A N 1
ATOM 1128 C CA . THR A 1 144 ? -17.023 3.226 23.724 1.00 78.44 144 THR A CA 1
ATOM 1129 C C . THR A 1 144 ? -16.801 3.367 22.226 1.00 78.44 144 THR A C 1
ATOM 1131 O O . THR A 1 144 ? -17.753 3.533 21.464 1.00 78.44 144 THR A O 1
ATOM 1134 N N . ILE A 1 145 ? -15.540 3.305 21.816 1.00 81.38 145 ILE A N 1
ATOM 1135 C CA . ILE A 1 145 ? -15.104 3.357 20.427 1.00 81.38 145 ILE A CA 1
ATOM 1136 C C . ILE A 1 145 ? -14.658 1.952 20.038 1.00 81.38 145 ILE A C 1
ATOM 1138 O O . ILE A 1 145 ? -13.769 1.375 20.666 1.00 81.38 145 ILE A O 1
ATOM 1142 N N . ASN A 1 146 ? -15.268 1.409 18.988 1.00 79.12 146 ASN A N 1
ATOM 1143 C CA . ASN A 1 146 ? -14.873 0.118 18.434 1.00 79.12 146 ASN A CA 1
ATOM 1144 C C . ASN A 1 146 ? -13.789 0.358 17.387 1.00 79.12 146 ASN A C 1
ATOM 1146 O O . ASN A 1 146 ? -14.033 1.081 16.416 1.00 79.12 146 ASN A O 1
ATOM 1150 N N . LEU A 1 147 ? -12.623 -0.254 17.552 1.00 77.31 147 LEU A N 1
ATOM 1151 C CA . LEU A 1 147 ? -11.527 -0.178 16.588 1.00 77.31 147 LEU A CA 1
ATOM 1152 C C . LEU A 1 147 ? -11.192 -1.572 16.086 1.00 77.31 147 LEU A C 1
ATOM 1154 O O . LEU A 1 147 ? -11.140 -2.511 16.872 1.00 77.31 147 LEU A O 1
ATOM 1158 N N . GLU A 1 148 ? -10.943 -1.684 14.786 1.00 74.12 148 GLU A N 1
ATOM 1159 C CA . GLU A 1 148 ? -10.373 -2.891 14.191 1.00 74.12 148 GLU A CA 1
ATOM 1160 C C . GLU A 1 148 ? -8.847 -2.764 14.163 1.00 74.12 148 GLU A C 1
ATOM 1162 O O . GLU A 1 148 ? -8.297 -1.723 13.778 1.00 74.12 148 GLU A O 1
ATOM 1167 N N . PHE A 1 149 ? -8.165 -3.816 14.600 1.00 70.75 149 PHE A N 1
ATOM 1168 C CA . PHE A 1 149 ? -6.729 -3.811 14.848 1.00 70.75 149 PHE A CA 1
ATOM 1169 C C . PHE A 1 149 ? -6.085 -5.129 14.418 1.00 70.75 149 PHE A C 1
ATOM 1171 O O . PHE A 1 149 ? -6.741 -6.169 14.421 1.00 70.75 149 PHE A O 1
ATOM 1178 N N . GLU A 1 150 ? -4.803 -5.086 14.069 1.00 65.94 150 GLU A N 1
ATOM 1179 C CA . GLU A 1 150 ? -4.003 -6.266 13.728 1.00 65.94 150 GLU A CA 1
ATOM 1180 C C . GLU A 1 150 ? -2.970 -6.547 14.824 1.00 65.94 150 GLU A C 1
ATOM 1182 O O . GLU A 1 150 ? -2.470 -5.625 15.454 1.00 65.94 150 GLU A O 1
ATOM 1187 N N . SER A 1 151 ? -2.573 -7.803 15.048 1.00 64.44 151 SER A N 1
ATOM 1188 C CA . SER A 1 151 ? -1.546 -8.120 16.062 1.00 64.44 151 SER A CA 1
ATOM 1189 C C . SER A 1 151 ? -0.180 -7.468 15.792 1.00 64.44 151 SER A C 1
ATOM 1191 O O . SER A 1 151 ? 0.651 -7.395 16.693 1.00 64.44 151 SER A O 1
ATOM 1193 N N . SER A 1 152 ? 0.057 -7.039 14.551 1.00 68.56 152 SER A N 1
ATOM 1194 C CA . SER A 1 152 ? 1.242 -6.314 14.080 1.00 68.56 152 SER A CA 1
ATOM 1195 C C . SER A 1 152 ? 1.143 -4.800 14.234 1.00 68.56 152 SER A C 1
ATOM 1197 O O . SER A 1 152 ? 2.165 -4.121 14.126 1.00 68.56 152 SER A O 1
ATOM 1199 N N . ASP A 1 153 ? -0.056 -4.253 14.433 1.00 70.00 153 ASP A N 1
ATOM 1200 C CA . ASP A 1 153 ? -0.207 -2.816 14.573 1.00 70.00 153 ASP A CA 1
ATOM 1201 C C . ASP A 1 153 ? 0.477 -2.343 15.875 1.00 70.00 153 ASP A C 1
ATOM 1203 O O . ASP A 1 153 ? 0.479 -3.014 16.911 1.00 70.00 153 ASP A O 1
ATOM 1207 N N . THR A 1 154 ? 1.069 -1.153 15.832 1.00 78.81 154 THR A N 1
ATOM 1208 C CA . THR A 1 154 ? 1.667 -0.506 17.005 1.00 78.81 154 THR A CA 1
ATOM 1209 C C . THR A 1 154 ? 0.633 0.348 17.741 1.00 78.81 154 THR A C 1
ATOM 1211 O O . THR A 1 154 ? -0.433 0.668 17.214 1.00 78.81 154 THR A O 1
ATOM 1214 N N . ILE A 1 155 ? 0.952 0.785 18.961 1.00 80.38 155 ILE A N 1
ATOM 1215 C CA . ILE A 1 155 ? 0.106 1.739 19.700 1.00 80.38 155 ILE A CA 1
ATOM 1216 C C . ILE A 1 155 ? -0.052 3.062 18.936 1.00 80.38 155 ILE A C 1
ATOM 1218 O O . ILE A 1 155 ? -1.132 3.650 18.955 1.00 80.38 155 ILE A O 1
ATOM 1222 N N . ASP A 1 156 ? 0.967 3.492 18.192 1.00 78.81 156 ASP A N 1
ATOM 1223 C CA . ASP A 1 156 ? 0.869 4.678 17.337 1.00 78.81 156 ASP A CA 1
ATOM 1224 C C . ASP A 1 156 ? -0.156 4.479 16.210 1.00 78.81 156 ASP A C 1
ATOM 1226 O O . ASP A 1 156 ? -0.958 5.377 15.944 1.00 78.81 156 ASP A O 1
ATOM 1230 N N . ASN A 1 157 ? -0.222 3.275 15.627 1.00 75.50 157 ASN A N 1
ATOM 1231 C CA . ASN A 1 157 ? -1.258 2.920 14.656 1.00 75.50 157 ASN A CA 1
ATOM 1232 C C . ASN A 1 157 ? -2.656 2.915 15.299 1.00 75.50 157 ASN A C 1
ATOM 1234 O O . ASN A 1 157 ? -3.606 3.404 14.686 1.00 75.50 157 ASN A O 1
ATOM 1238 N N . VAL A 1 158 ? -2.804 2.415 16.540 1.00 78.69 158 VAL A N 1
ATOM 1239 C CA . VAL A 1 158 ? -4.081 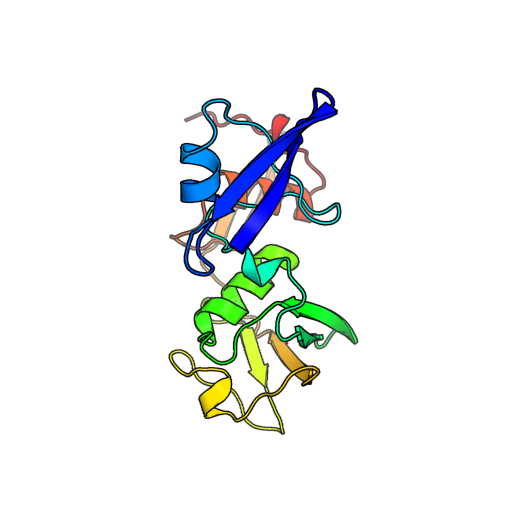2.514 17.285 1.00 78.69 158 VAL A CA 1
ATOM 1240 C C . VAL A 1 158 ? -4.492 3.976 17.435 1.00 78.69 158 VAL A C 1
ATOM 1242 O O . VAL A 1 158 ? -5.640 4.334 17.175 1.00 78.69 158 VAL A O 1
ATOM 1245 N N . ASN A 1 159 ? -3.558 4.823 17.865 1.00 82.62 159 ASN A N 1
ATOM 1246 C CA . ASN A 1 159 ? -3.815 6.228 18.146 1.00 82.62 159 ASN A CA 1
ATOM 1247 C C . ASN A 1 159 ? -4.237 6.988 16.886 1.00 82.62 159 ASN A C 1
ATOM 1249 O O . ASN A 1 159 ? -5.206 7.746 16.936 1.00 82.62 159 ASN A O 1
ATOM 1253 N N . ALA A 1 160 ? -3.580 6.734 15.753 1.00 76.88 160 ALA A N 1
ATOM 1254 C CA . ALA A 1 160 ? -3.987 7.278 14.461 1.00 76.88 160 ALA A CA 1
ATOM 1255 C C . ALA A 1 160 ? -5.409 6.826 14.077 1.00 76.88 160 ALA A C 1
ATOM 1257 O O . ALA A 1 160 ? -6.237 7.648 13.694 1.00 76.88 160 ALA A O 1
ATOM 1258 N N . LYS A 1 161 ? -5.750 5.546 14.290 1.00 77.81 161 LYS A N 1
ATOM 1259 C CA . LYS A 1 161 ? -7.106 5.023 14.036 1.00 77.81 161 LYS A CA 1
ATOM 1260 C C . LYS A 1 161 ? -8.178 5.675 14.919 1.00 77.81 161 LYS A C 1
ATOM 1262 O O . LYS A 1 161 ? -9.305 5.875 14.465 1.00 77.81 161 LYS A O 1
ATOM 1267 N N . ILE A 1 162 ? -7.855 6.017 16.169 1.00 81.81 162 ILE A N 1
ATOM 1268 C CA . ILE A 1 162 ? -8.751 6.792 17.046 1.00 81.81 162 ILE A CA 1
ATOM 1269 C C . ILE A 1 162 ? -8.935 8.207 16.492 1.00 81.81 162 ILE A C 1
ATOM 1271 O O . ILE A 1 162 ? -10.067 8.684 16.411 1.00 81.81 162 ILE A O 1
ATOM 1275 N N . GLN A 1 163 ? -7.845 8.856 16.075 1.00 80.31 163 GLN A N 1
ATOM 1276 C CA . GLN A 1 163 ? -7.884 10.197 15.497 1.00 80.31 163 GLN A CA 1
ATOM 1277 C C . GLN A 1 163 ? -8.744 10.248 14.232 1.00 80.31 163 GLN A C 1
ATOM 1279 O O . GLN A 1 163 ? -9.586 11.132 14.112 1.00 80.31 163 GLN A O 1
ATOM 1284 N N . ASP A 1 164 ? -8.596 9.289 13.323 1.00 77.81 164 ASP A N 1
ATOM 1285 C CA . ASP A 1 164 ? -9.376 9.252 12.083 1.00 77.81 164 ASP A CA 1
ATOM 1286 C C . ASP A 1 164 ? -10.874 9.036 12.340 1.00 77.81 164 ASP A C 1
ATOM 1288 O O . ASP A 1 164 ? -11.723 9.541 11.602 1.00 77.81 164 ASP A O 1
ATOM 1292 N N . LYS A 1 165 ? -11.217 8.293 13.399 1.00 78.94 165 LYS A N 1
ATOM 1293 C CA . LYS A 1 165 ? -12.604 7.935 13.716 1.00 78.94 165 LYS A CA 1
ATOM 1294 C C . LYS A 1 165 ? -13.331 8.983 14.556 1.00 78.94 165 LYS A C 1
ATOM 1296 O O . LYS A 1 165 ? -14.539 9.148 14.412 1.00 78.94 165 LYS A O 1
ATOM 1301 N N . GLU A 1 166 ? -12.612 9.665 15.440 1.00 81.50 166 GLU A N 1
ATOM 1302 C CA . GLU A 1 166 ? -13.189 10.550 16.459 1.00 81.50 166 GLU A CA 1
ATOM 1303 C C . GLU A 1 166 ? -12.640 11.983 16.411 1.00 81.50 166 GLU A C 1
ATOM 1305 O O . GLU A 1 166 ? -13.143 12.858 17.113 1.00 81.50 166 GLU A O 1
ATOM 1310 N N . GLY A 1 167 ? -11.622 12.250 15.591 1.00 78.31 167 GLY A N 1
ATOM 1311 C CA . GLY A 1 167 ? -10.978 13.560 15.481 1.00 78.31 167 GLY A CA 1
ATOM 1312 C C . GLY A 1 167 ? -10.104 13.933 16.681 1.00 78.31 167 GLY A C 1
ATOM 1313 O O . GLY A 1 167 ? -9.759 15.103 16.838 1.00 78.31 167 GLY A O 1
ATOM 1314 N N . ILE A 1 168 ? -9.762 12.973 17.546 1.00 77.00 168 ILE A N 1
ATOM 1315 C CA . ILE A 1 168 ? -9.000 13.218 18.777 1.00 77.00 168 ILE A CA 1
ATOM 1316 C C . ILE A 1 168 ? -7.496 13.164 18.462 1.00 77.00 168 ILE A C 1
ATOM 1318 O O . ILE A 1 168 ? -7.033 12.153 17.936 1.00 77.00 168 ILE A O 1
ATOM 1322 N N . PRO A 1 169 ? -6.714 14.221 18.752 1.00 74.38 169 PRO A N 1
ATOM 1323 C CA . PRO A 1 169 ? -5.288 14.232 18.452 1.00 74.38 169 PRO A CA 1
ATOM 1324 C C . PRO A 1 169 ? -4.512 13.217 19.318 1.00 74.38 169 PRO A C 1
ATOM 1326 O O . PRO A 1 169 ? -4.810 13.094 20.508 1.00 74.38 169 PRO A O 1
ATOM 1329 N N . PRO A 1 170 ? -3.467 12.554 18.778 1.00 66.00 170 PRO A N 1
ATOM 1330 C CA . PRO A 1 170 ? -2.736 11.484 19.467 1.00 66.00 170 PRO A CA 1
ATOM 1331 C C . PRO A 1 170 ? -2.072 11.943 20.767 1.00 66.00 170 PRO A C 1
ATOM 1333 O O . PRO A 1 170 ? -1.929 11.170 21.707 1.00 66.00 170 PRO A O 1
ATOM 1336 N N . GLU A 1 171 ? -1.704 13.223 20.833 1.00 67.56 171 GLU A N 1
ATOM 1337 C CA . GLU A 1 171 ? -1.083 13.865 21.997 1.00 67.56 171 GLU A CA 1
ATOM 1338 C C . GLU A 1 171 ? -2.020 13.933 23.215 1.00 67.56 171 GLU A C 1
ATOM 1340 O O . GLU A 1 171 ? -1.561 14.075 24.346 1.00 67.56 171 GLU A O 1
ATOM 1345 N N . ALA A 1 172 ? -3.335 13.818 22.999 1.00 62.28 172 ALA A N 1
ATOM 1346 C CA . ALA A 1 172 ? -4.340 13.796 24.057 1.00 62.28 172 ALA A CA 1
ATOM 1347 C C . ALA A 1 172 ? -4.613 12.380 24.599 1.00 62.28 172 ALA A C 1
ATOM 1349 O O . ALA A 1 172 ? -5.396 12.225 25.539 1.00 62.28 172 ALA A O 1
ATOM 1350 N N . HIS A 1 173 ? -4.003 11.341 24.018 1.00 67.38 173 HIS A N 1
ATOM 1351 C CA . HIS A 1 173 ? -4.186 9.964 24.461 1.00 67.38 173 HIS A CA 1
ATOM 1352 C C . HIS A 1 173 ? -3.221 9.648 25.607 1.00 67.38 173 HIS A C 1
ATOM 1354 O O . HIS A 1 173 ? -2.024 9.458 25.405 1.00 67.38 173 HIS A O 1
ATOM 1360 N N . THR A 1 174 ? -3.738 9.567 26.832 1.00 60.50 174 THR A N 1
ATOM 1361 C CA . THR A 1 174 ? -2.976 9.090 27.990 1.00 60.50 174 THR A CA 1
ATOM 1362 C C . THR A 1 174 ? -3.323 7.632 28.274 1.00 60.50 174 THR A C 1
ATOM 1364 O O . THR A 1 174 ? -4.473 7.276 28.531 1.00 60.50 174 THR A O 1
ATOM 1367 N N . SER A 1 175 ? -2.316 6.762 28.200 1.00 56.97 175 SER A N 1
ATOM 1368 C CA . SER A 1 175 ? -2.446 5.356 28.580 1.00 56.97 175 SER A CA 1
ATOM 1369 C C . SER A 1 175 ? -2.262 5.229 30.089 1.00 56.97 175 SER A C 1
ATOM 1371 O O . SER A 1 175 ? -1.141 5.327 30.581 1.00 56.97 175 SER A O 1
ATOM 1373 N N . ASN A 1 176 ? -3.346 4.989 30.822 1.00 51.50 176 ASN A N 1
ATOM 1374 C CA . ASN A 1 176 ? -3.265 4.534 32.208 1.00 51.50 176 ASN A CA 1
ATOM 1375 C C . ASN A 1 176 ? -3.181 3.002 32.182 1.00 51.50 176 ASN A C 1
ATOM 1377 O O . ASN A 1 176 ? -4.218 2.342 32.108 1.00 51.50 176 ASN A O 1
ATOM 1381 N N . ILE A 1 177 ? -1.959 2.460 32.151 1.00 43.06 177 ILE A N 1
ATOM 1382 C CA . ILE A 1 177 ? -1.713 1.043 32.470 1.00 43.06 177 ILE A CA 1
ATOM 1383 C C . ILE A 1 177 ? -1.497 0.938 33.975 1.00 43.06 177 ILE A C 1
ATOM 1385 O O . ILE A 1 177 ? -0.710 1.762 34.493 1.00 43.06 177 ILE A O 1
#

Radius of gyration: 19.27 Å; chains: 1; bounding box: 46×39×49 Å

Sequence (177 aa):
MQIFVKTLTGKTISLKVECSETIDNVKANIQDKQRLIFTGKQLKDGHTLPDYKGGMQIFVKTLTGKTITLEVESSDTLDSIKAKIQDKEGIPPDQQQRLIFAGKQLEDGRTLADYNIQKHSTLHLVLRLRGGMQIFVKTLTCKTINLEFESSDTIDNVNAKIQDKEGIPPEAHTSNI

Organism: Setaria italica (NCBI:txid4555)

Foldseek 3Di:
DWDWWQFPVRDIDIDDDDQPDWPVNVCVVPPDNTFTADPNDTRDGPHGPVLRVPAFWEWEAEPVRDIDIHHDHQADWVLNVLVSVCVVPVDDRDPFWFKAFPNDTDDGPDGNVVVPNGRHGYIYTGGDDDDADWDWDADPVRDTDIDHDDPPDDVVSVLVRCCVVPVDHSVPDDDDD

pLDDT: mean 75.12, std 10.97, range [43.06, 93.19]

Secondary structure (DSSP, 8-state):
-EEEEE-TTS-EEEEE--TT-BHHHHHHTSSS----EETTEEPPTT-BGGGGSSPPEEEEEETTS-EEEEE--TT-BHHHHHHHHHHHH----SSSEEEEETTEEPPTT-BTGGGTPPTT-EEEEEE------EEEEEPTTS-EEEEE--TT--HHHHHHHHHHHH---GGG-----